Protein AF-A0A2P4XQ52-F1 (afdb_monomer_lite)

Radius of gyration: 16.62 Å; chains: 1; bounding box: 37×46×45 Å

Secondary structure (DSSP, 8-state):
---GGGGS-GGGS----TT-SS--SS-EEEEE--TTS-HHHHHHHHHHHTTTS-SEEEEEESS--HHHHHHHHHSTTEEEE-TT----GGGS-SSS-EEEEEES-TTS-HHHHHHHHHIIIIIHHHTEEEEEEE-HHHHHHHHHHHS-SSS-HHHHHHHHHHHTSSTT--EEEE----

pLDDT: mean 78.92, std 13.0, range [43.53, 95.44]

Organism: NCBI:txid4796

Sequence (178 aa):
MLNFYEGIKKNKLKSFPKKNPYFKLPLRCVVASPSGSGKSNTMLYMISLLNMCFTKIIICTKENESLYDQLKETIDGVEIFENANILSIKDYDNETSKLIIFDDLVLESRNVQARIGDFYIRGRKAGFSMCYRSQVYYDLNMIVREYEGDIDKDELIRIYKRATSEPLNTLMIDMVVW

Foldseek 3Di:
DDDPVVPDDVVPDQDQPPPQPPDDPLFEKEKEDAPQQCLVVVVVVVVVSCPPRFPAEEEFEQDDDVSLVVVCVVDPRYHYHHNLDDDALVVDAQRTAYEYEYEACLPPDPVSVVRLVCCNVPVRNSRYRYYYYHYPPRCLVVLVVLVPPPADSVRVVVVQCVQRVDRNGIDMDTSDDD

Structure (mmCIF, N/CA/C/O backbone):
data_AF-A0A2P4XQ52-F1
#
_entry.id   AF-A0A2P4XQ52-F1
#
loop_
_atom_site.group_PDB
_atom_site.id
_atom_site.type_symbol
_atom_site.label_atom_id
_atom_site.label_alt_id
_atom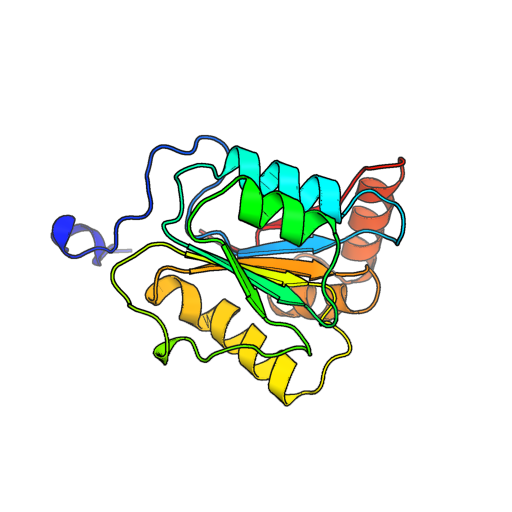_site.label_comp_id
_atom_site.label_asym_id
_atom_site.label_entity_id
_atom_site.label_seq_id
_atom_site.pdbx_PDB_ins_code
_atom_site.Cartn_x
_atom_site.Cartn_y
_atom_site.Cartn_z
_atom_site.occupancy
_atom_site.B_iso_or_equiv
_atom_site.auth_seq_id
_atom_site.auth_comp_id
_atom_site.auth_asym_id
_atom_site.auth_atom_id
_atom_site.pdbx_PDB_model_num
ATOM 1 N N . MET A 1 1 ? -11.972 -28.217 14.403 1.00 47.66 1 MET A N 1
ATOM 2 C CA . MET A 1 1 ? -11.033 -27.282 15.059 1.00 47.66 1 MET A CA 1
ATOM 3 C C . MET A 1 1 ? -11.870 -26.245 15.799 1.00 47.66 1 MET A C 1
ATOM 5 O O . MET A 1 1 ? -12.799 -25.730 15.193 1.00 47.66 1 MET A O 1
ATOM 9 N N . LEU A 1 2 ? -11.640 -26.014 17.095 1.00 43.53 2 LEU A N 1
ATOM 10 C CA . LEU A 1 2 ? -12.407 -25.037 17.886 1.00 43.53 2 LEU A CA 1
ATOM 11 C C . LEU A 1 2 ? -11.848 -23.626 17.654 1.00 43.53 2 LEU A C 1
ATOM 13 O O . LEU A 1 2 ? -10.661 -23.393 17.874 1.00 43.53 2 LEU A O 1
ATOM 17 N N . ASN A 1 3 ? -12.693 -22.691 17.214 1.00 52.19 3 ASN A N 1
ATOM 18 C CA . ASN A 1 3 ? -12.301 -21.305 16.983 1.00 52.19 3 ASN A CA 1
ATOM 19 C C . ASN A 1 3 ? -12.465 -20.474 18.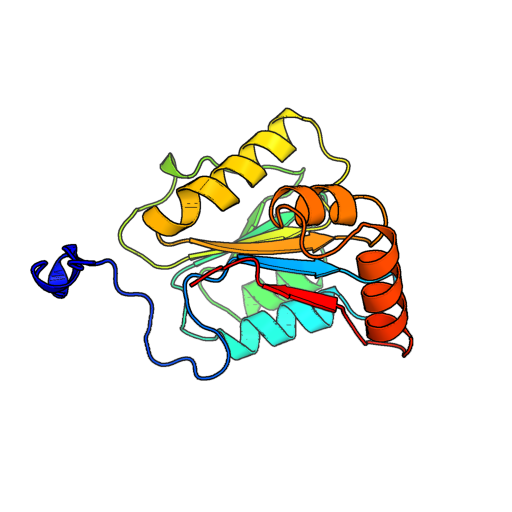266 1.00 52.19 3 ASN A C 1
ATOM 21 O O . ASN A 1 3 ? -13.532 -19.934 18.553 1.00 52.19 3 ASN A O 1
ATOM 25 N N . PHE A 1 4 ? -11.386 -20.333 19.037 1.00 53.00 4 PHE A N 1
ATOM 26 C CA . PHE A 1 4 ? -11.397 -19.587 20.301 1.00 53.00 4 PHE A CA 1
ATOM 27 C C . PHE A 1 4 ? -11.717 -18.086 20.151 1.00 53.00 4 PHE A C 1
ATOM 29 O O . PHE A 1 4 ? -12.029 -17.430 21.146 1.00 53.00 4 PHE A O 1
ATOM 36 N N . TYR A 1 5 ? -11.694 -17.532 18.931 1.00 48.69 5 TYR A N 1
ATOM 37 C CA . TYR A 1 5 ? -12.095 -16.143 18.685 1.00 48.69 5 TYR A CA 1
ATOM 38 C C . TYR A 1 5 ? -13.609 -15.923 18.792 1.00 48.69 5 TYR A C 1
ATOM 40 O O . TYR A 1 5 ? -14.029 -14.796 19.053 1.00 48.69 5 TYR A O 1
ATOM 48 N N . GLU A 1 6 ? -14.430 -16.968 18.653 1.00 55.38 6 GLU A N 1
ATOM 49 C CA . GLU A 1 6 ? -15.894 -16.864 18.765 1.00 55.38 6 GLU A CA 1
ATOM 50 C C . GLU A 1 6 ? -16.351 -16.503 20.186 1.00 55.38 6 GLU A C 1
ATOM 52 O O . GLU A 1 6 ? -17.374 -15.841 20.360 1.00 55.38 6 GLU A O 1
ATOM 57 N N . GLY A 1 7 ? -15.561 -16.867 21.203 1.00 55.31 7 GLY A N 1
ATOM 58 C CA . GLY A 1 7 ? -15.825 -16.534 22.607 1.00 55.31 7 GLY A CA 1
ATOM 59 C C . GLY A 1 7 ? -15.392 -15.122 23.023 1.00 55.31 7 GLY A C 1
ATOM 60 O O . GLY A 1 7 ? -15.703 -14.678 24.130 1.00 55.31 7 GLY A O 1
ATOM 61 N N . ILE A 1 8 ? -14.670 -14.390 22.168 1.00 57.78 8 ILE A N 1
ATOM 62 C CA . ILE A 1 8 ? -14.180 -13.045 22.488 1.00 57.78 8 ILE A CA 1
ATOM 63 C C . ILE A 1 8 ? -15.281 -12.020 22.191 1.00 57.78 8 ILE A C 1
ATOM 65 O O . ILE A 1 8 ? -15.802 -11.936 21.079 1.00 57.78 8 ILE A O 1
ATOM 69 N N . LYS A 1 9 ? -15.622 -11.179 23.181 1.00 55.69 9 LYS A N 1
ATOM 70 C CA . LYS A 1 9 ? -16.587 -10.082 22.992 1.00 55.69 9 LYS A CA 1
ATOM 71 C C . LYS A 1 9 ? -16.132 -9.182 21.833 1.00 55.69 9 LYS A C 1
ATOM 73 O O . LYS A 1 9 ? -15.022 -8.657 21.862 1.00 55.69 9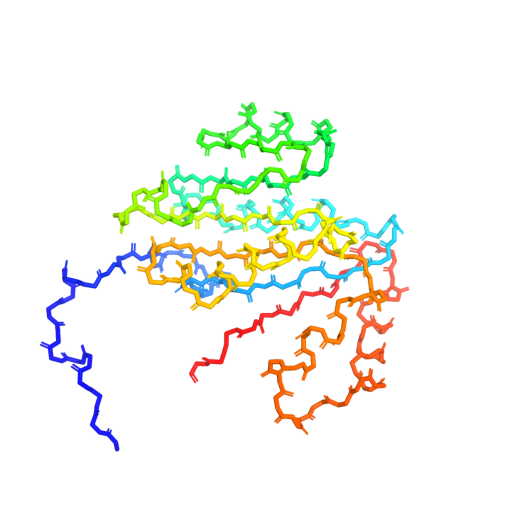 LYS A O 1
ATOM 78 N N . LYS A 1 10 ? -16.997 -8.973 20.830 1.00 54.94 10 LYS A N 1
ATOM 79 C CA . LYS A 1 10 ? -16.669 -8.257 19.575 1.00 54.94 10 LYS A CA 1
ATOM 80 C C . LYS A 1 10 ? -16.107 -6.846 19.778 1.00 54.94 10 LYS A C 1
ATOM 82 O O . LYS A 1 10 ? -15.321 -6.398 18.959 1.00 54.94 10 LYS A O 1
ATOM 87 N N . ASN A 1 11 ? -16.471 -6.170 20.865 1.00 54.56 11 ASN A N 1
ATOM 88 C CA . ASN A 1 11 ? -15.950 -4.848 21.228 1.00 54.56 11 ASN A CA 1
ATOM 89 C C . ASN A 1 11 ? -14.479 -4.855 21.688 1.00 54.56 11 ASN A C 1
ATOM 91 O O . ASN A 1 11 ? -13.873 -3.795 21.776 1.00 54.56 11 ASN A O 1
ATOM 95 N N . LYS A 1 12 ? -13.906 -6.027 21.990 1.00 51.28 12 LYS A N 1
ATOM 96 C CA . LYS A 1 12 ? -12.474 -6.205 22.276 1.00 51.28 12 LYS A CA 1
ATOM 97 C C . LYS A 1 12 ? -11.648 -6.511 21.023 1.00 51.28 12 LYS A C 1
ATOM 99 O O . LYS A 1 12 ? -10.423 -6.549 21.100 1.00 51.28 12 LYS A O 1
ATOM 104 N N . LEU A 1 13 ? -12.296 -6.769 19.887 1.00 52.59 13 LEU A N 1
ATOM 105 C CA . LEU A 1 13 ? -11.627 -6.969 18.604 1.00 52.59 13 LEU A CA 1
ATOM 106 C C . LEU A 1 13 ? -11.493 -5.607 17.914 1.00 52.59 13 LEU A C 1
ATOM 108 O O . LEU A 1 13 ? -12.474 -4.871 17.822 1.00 52.59 13 LEU A O 1
ATOM 112 N N . LYS A 1 14 ? -10.295 -5.270 17.419 1.00 57.41 14 LYS A N 1
ATOM 113 C CA . LYS A 1 14 ? -10.081 -4.042 16.637 1.00 57.41 14 LYS A CA 1
ATOM 114 C C . LYS A 1 14 ? -11.020 -4.044 15.430 1.00 57.41 14 LYS A C 1
ATOM 116 O O . LYS A 1 14 ? -11.013 -4.996 14.647 1.00 57.41 14 LYS A O 1
ATOM 121 N N . SER A 1 15 ? -11.850 -3.014 15.297 1.00 55.03 15 SER A N 1
ATOM 122 C CA . SER A 1 15 ? -12.824 -2.935 14.212 1.00 55.03 15 SER A CA 1
ATOM 123 C C . SER A 1 15 ? -12.223 -2.204 13.019 1.00 55.03 15 SER A C 1
ATOM 125 O O . SER A 1 15 ? -12.115 -0.980 13.028 1.00 55.03 15 SER A O 1
ATOM 127 N N . PHE A 1 16 ? -11.886 -2.954 11.974 1.00 60.84 16 PHE A N 1
ATOM 128 C CA . PHE A 1 16 ? -11.775 -2.376 10.640 1.00 60.84 16 PHE A CA 1
ATOM 129 C C . PHE A 1 16 ? -13.184 -2.047 10.127 1.00 60.84 16 PHE A C 1
ATOM 131 O O . PHE A 1 16 ? -14.137 -2.774 10.448 1.00 60.84 16 PHE A O 1
ATOM 138 N N . PRO A 1 17 ? -13.357 -0.966 9.355 1.00 61.78 17 PRO A N 1
ATOM 139 C CA . PRO A 1 17 ? -14.655 -0.629 8.798 1.00 61.78 17 PRO A CA 1
ATOM 140 C C . PRO A 1 17 ? -15.162 -1.772 7.916 1.00 61.78 17 PRO A C 1
ATOM 142 O O . PRO A 1 17 ? -14.545 -2.162 6.932 1.00 61.78 17 PRO A O 1
ATOM 145 N N . LYS A 1 18 ? -16.325 -2.318 8.286 1.00 58.84 18 LYS A N 1
ATOM 146 C CA . LYS A 1 18 ? -16.955 -3.469 7.616 1.00 58.84 18 LYS A CA 1
ATOM 147 C C . LYS A 1 18 ? -17.640 -3.123 6.289 1.00 58.84 18 LYS A C 1
ATOM 149 O O . LYS A 1 18 ? -18.255 -3.995 5.690 1.00 58.84 18 LYS A O 1
ATOM 154 N N . LYS A 1 19 ? -17.624 -1.849 5.885 1.00 57.25 19 LYS A N 1
ATOM 155 C CA . LYS A 1 19 ? -18.467 -1.309 4.807 1.00 57.25 19 LYS A CA 1
ATOM 156 C C . LYS A 1 19 ? -17.807 -1.288 3.422 1.00 57.25 19 LYS A C 1
ATOM 158 O O . LYS A 1 19 ? -18.456 -0.829 2.492 1.00 57.25 19 LYS A O 1
ATOM 163 N N . ASN A 1 20 ? -16.575 -1.777 3.259 1.00 69.38 20 ASN A N 1
ATOM 164 C CA . ASN A 1 20 ? -15.943 -1.825 1.940 1.00 69.38 20 ASN A CA 1
ATOM 165 C C . ASN A 1 20 ? -16.300 -3.129 1.186 1.00 69.38 20 ASN A C 1
ATOM 167 O O . ASN A 1 20 ? -15.925 -4.199 1.668 1.00 69.38 20 ASN A O 1
ATOM 171 N N . PRO A 1 21 ? -16.986 -3.073 0.024 1.00 77.88 21 PRO A N 1
ATOM 172 C CA . PRO A 1 21 ? -17.279 -4.257 -0.787 1.00 77.88 21 PRO A CA 1
ATOM 173 C C . PRO A 1 21 ? -16.092 -4.736 -1.644 1.00 77.88 21 PRO A C 1
ATOM 175 O O . PRO A 1 21 ? -16.143 -5.846 -2.165 1.00 77.88 21 PRO A O 1
ATOM 178 N N . TYR A 1 22 ? -15.045 -3.922 -1.808 1.00 82.00 22 TYR A N 1
ATOM 179 C CA . TYR A 1 22 ? -13.940 -4.174 -2.739 1.00 82.00 22 TYR A CA 1
ATOM 180 C C . TYR A 1 22 ? -12.795 -4.977 -2.114 1.00 82.00 22 TYR A C 1
ATOM 182 O O . TYR A 1 22 ? -12.222 -5.842 -2.771 1.00 82.00 22 TYR A O 1
ATOM 190 N N . PHE A 1 23 ? -12.469 -4.718 -0.843 1.00 80.94 23 PHE A N 1
ATOM 191 C CA . PHE A 1 23 ? -11.328 -5.334 -0.162 1.00 80.94 23 PHE A CA 1
ATOM 192 C C . PHE A 1 23 ? -11.701 -5.843 1.226 1.00 80.94 23 PHE A C 1
ATOM 194 O O . PHE A 1 23 ? -12.345 -5.145 2.013 1.00 80.94 23 PHE A O 1
ATOM 201 N N . LYS A 1 24 ? -11.218 -7.042 1.569 1.00 81.31 24 LYS A N 1
ATOM 202 C CA . LYS A 1 24 ? -11.230 -7.510 2.956 1.00 81.31 24 LYS A CA 1
ATOM 203 C C . LYS A 1 24 ? -10.102 -6.828 3.728 1.00 81.31 24 LYS A C 1
ATOM 205 O O . LYS A 1 24 ? -8.962 -6.806 3.279 1.00 81.31 24 LYS A O 1
ATOM 210 N N . LEU A 1 25 ? -10.423 -6.299 4.906 1.00 83.69 25 LEU A N 1
ATOM 211 C CA . LEU A 1 25 ? -9.462 -5.617 5.773 1.00 83.69 25 LEU A CA 1
ATOM 212 C C . LEU A 1 25 ? -9.114 -6.460 7.012 1.00 83.69 25 LEU A C 1
ATOM 214 O O . LEU A 1 25 ? -9.991 -7.148 7.547 1.00 83.69 25 LEU A O 1
ATOM 218 N N . PRO A 1 26 ? -7.867 -6.385 7.514 1.00 85.38 26 PRO A N 1
ATOM 219 C CA . PRO A 1 26 ? -6.752 -5.596 6.980 1.00 85.38 26 PRO A CA 1
ATOM 220 C C . PRO A 1 26 ? -6.125 -6.222 5.731 1.00 85.38 26 PRO A C 1
ATOM 222 O O . PRO A 1 26 ? -5.861 -7.424 5.711 1.00 85.38 26 PRO A O 1
ATOM 225 N N . LEU A 1 27 ? -5.862 -5.380 4.732 1.00 86.50 27 LEU A N 1
ATOM 226 C CA . LEU A 1 27 ? -5.270 -5.760 3.449 1.00 86.50 27 LEU A CA 1
ATOM 227 C C . LEU A 1 27 ? -3.744 -5.877 3.572 1.00 86.50 27 LEU A C 1
ATOM 229 O O . LEU A 1 27 ? -3.116 -5.069 4.258 1.00 86.50 27 LEU A O 1
ATOM 233 N N . ARG A 1 28 ? -3.148 -6.863 2.896 1.00 86.69 28 ARG A N 1
ATOM 234 C CA . ARG A 1 28 ? -1.698 -6.975 2.685 1.00 86.69 28 ARG A CA 1
ATOM 235 C C . ARG A 1 28 ? -1.457 -7.218 1.211 1.00 86.69 28 ARG A C 1
ATOM 237 O O . ARG A 1 28 ? -1.555 -8.358 0.785 1.00 86.69 28 ARG A O 1
ATOM 244 N N . CYS A 1 29 ? -1.173 -6.179 0.439 1.00 85.88 29 CYS A N 1
ATOM 245 C CA . CYS A 1 29 ? -1.043 -6.327 -1.005 1.00 85.88 29 CYS A CA 1
ATOM 246 C C . CYS A 1 29 ? 0.281 -5.813 -1.563 1.00 85.88 29 CYS A C 1
ATOM 248 O O . CYS A 1 29 ? 0.913 -4.911 -1.019 1.00 85.88 29 CYS A O 1
ATOM 250 N N . VAL A 1 30 ? 0.673 -6.380 -2.698 1.00 85.50 30 VAL A N 1
ATOM 251 C CA . VAL A 1 30 ? 1.738 -5.852 -3.551 1.00 85.50 30 VAL A CA 1
ATOM 252 C C . VAL A 1 30 ? 1.125 -5.445 -4.883 1.00 85.50 30 VAL A C 1
ATOM 254 O O . VAL A 1 30 ? 0.374 -6.217 -5.478 1.00 85.50 30 VAL A O 1
ATOM 257 N N . VAL A 1 31 ? 1.449 -4.243 -5.355 1.00 84.56 31 VAL A N 1
ATOM 258 C CA . VAL A 1 31 ? 1.099 -3.743 -6.688 1.00 84.56 31 VAL A CA 1
ATOM 259 C C . VAL A 1 31 ? 2.372 -3.705 -7.525 1.00 84.56 31 VAL A C 1
ATOM 261 O O . VAL A 1 31 ? 3.247 -2.862 -7.317 1.00 84.56 31 VAL A O 1
ATOM 264 N N . ALA A 1 32 ? 2.465 -4.622 -8.487 1.00 82.69 32 ALA A N 1
ATOM 265 C CA . ALA A 1 32 ? 3.628 -4.819 -9.339 1.00 82.69 32 ALA A CA 1
ATOM 266 C C . ALA A 1 32 ? 3.296 -4.536 -10.808 1.00 82.69 32 ALA A C 1
ATOM 268 O O . ALA A 1 32 ? 2.370 -5.111 -11.382 1.00 82.69 32 ALA A O 1
ATOM 269 N N . SER A 1 33 ? 4.073 -3.662 -11.452 1.00 76.69 33 SER A N 1
ATOM 270 C CA . SER A 1 33 ? 4.039 -3.463 -12.914 1.00 76.69 33 SER A CA 1
ATOM 271 C C . SER A 1 33 ? 5.275 -2.698 -13.429 1.00 76.69 33 SER A C 1
ATOM 273 O O . SER A 1 33 ? 6.068 -2.218 -12.607 1.00 76.69 33 SER A O 1
ATOM 275 N N . PRO A 1 34 ? 5.536 -2.630 -14.755 1.00 76.38 34 PRO A N 1
ATOM 276 C CA . PRO A 1 34 ? 6.713 -1.951 -15.305 1.00 76.38 34 PRO A CA 1
ATOM 277 C C . PRO A 1 34 ? 6.629 -0.435 -15.104 1.00 76.38 34 PRO A C 1
ATOM 279 O O . PRO A 1 34 ? 5.628 0.092 -14.624 1.00 76.38 34 PRO A O 1
ATOM 282 N N . SER A 1 35 ? 7.683 0.314 -15.419 1.00 76.50 35 SER A N 1
ATOM 283 C CA . SER A 1 35 ? 7.551 1.778 -15.471 1.00 76.50 35 SER A CA 1
ATOM 284 C C . SER A 1 35 ? 6.565 2.196 -16.577 1.00 76.50 35 SER A C 1
ATOM 286 O O . SER A 1 35 ? 6.459 1.518 -17.596 1.00 76.50 35 SER A O 1
ATOM 288 N N . GLY A 1 36 ? 5.814 3.280 -16.363 1.00 71.75 36 GLY A N 1
ATOM 289 C CA . GLY A 1 36 ? 4.840 3.806 -17.334 1.00 71.75 36 GLY A CA 1
ATOM 290 C C . GLY A 1 36 ? 3.494 3.068 -17.423 1.00 71.75 36 GLY A C 1
ATOM 291 O O . GLY A 1 36 ? 2.608 3.513 -18.143 1.00 71.75 36 GLY A O 1
ATOM 292 N N . SER A 1 37 ? 3.279 1.989 -16.664 1.00 69.25 37 SER A N 1
ATOM 293 C CA . SER A 1 37 ? 2.041 1.186 -16.694 1.00 69.25 37 SER A CA 1
ATOM 294 C C . SER A 1 37 ? 0.951 1.656 -15.721 1.00 69.25 37 SER A C 1
ATOM 296 O O . SER A 1 37 ? 0.099 0.868 -15.328 1.00 69.25 37 SER A O 1
ATOM 298 N N . GLY A 1 38 ? 0.982 2.915 -15.277 1.00 73.06 38 GLY A N 1
ATOM 299 C CA . GLY A 1 38 ? -0.085 3.476 -14.439 1.00 73.06 38 GLY A CA 1
ATOM 300 C C . GLY A 1 38 ? -0.087 3.046 -12.965 1.00 73.06 38 GLY A C 1
ATOM 301 O O . GLY A 1 38 ? -1.116 3.187 -12.315 1.00 73.06 38 GLY A O 1
ATOM 302 N N . LYS A 1 39 ? 1.037 2.574 -12.400 1.00 77.94 39 LYS A N 1
ATOM 303 C CA . LYS A 1 39 ? 1.137 2.160 -10.979 1.00 77.94 39 LYS A CA 1
ATOM 304 C C . LYS A 1 39 ? 0.565 3.170 -9.994 1.00 77.94 39 LYS A C 1
ATOM 306 O O . LYS A 1 39 ? -0.243 2.800 -9.146 1.00 77.94 39 LYS A O 1
ATOM 311 N N . SER A 1 40 ? 0.980 4.431 -10.105 1.00 75.56 40 SER A N 1
ATOM 312 C CA . SER A 1 40 ? 0.510 5.483 -9.204 1.00 75.56 40 SER A CA 1
ATOM 313 C C . SER A 1 40 ? -0.997 5.708 -9.363 1.00 75.56 40 SER A C 1
ATOM 315 O O . SER A 1 40 ? -1.697 5.866 -8.370 1.00 75.56 40 SER A O 1
ATOM 317 N N . ASN A 1 41 ? -1.529 5.593 -10.587 1.00 80.88 41 ASN A N 1
ATOM 318 C CA . ASN A 1 41 ? -2.970 5.651 -10.841 1.00 80.88 41 ASN A CA 1
ATOM 319 C C . ASN A 1 41 ? -3.721 4.458 -10.224 1.00 80.88 41 ASN A C 1
ATOM 321 O O . ASN A 1 41 ? -4.748 4.660 -9.586 1.00 80.88 41 ASN A O 1
ATOM 325 N N . THR A 1 42 ? -3.210 3.226 -10.348 1.00 81.06 42 THR A N 1
ATOM 326 C CA . THR A 1 42 ? -3.797 2.058 -9.663 1.00 81.06 42 THR A CA 1
ATOM 327 C C . THR A 1 42 ? -3.796 2.251 -8.150 1.00 81.06 42 THR A C 1
ATOM 329 O O . THR A 1 42 ? -4.797 1.962 -7.503 1.00 81.06 42 THR A O 1
ATOM 332 N N . MET A 1 43 ? -2.699 2.755 -7.581 1.00 82.56 43 MET A N 1
ATOM 333 C CA . MET A 1 43 ? -2.595 3.003 -6.145 1.00 82.56 43 MET A CA 1
ATOM 334 C C . MET A 1 43 ? -3.614 4.053 -5.681 1.00 82.56 43 MET A C 1
ATOM 336 O O . MET A 1 43 ? -4.342 3.807 -4.721 1.00 82.56 43 MET A O 1
ATOM 340 N N . LEU A 1 44 ? -3.750 5.170 -6.399 1.00 81.88 44 LEU A N 1
ATOM 341 C CA . LEU A 1 44 ? -4.778 6.170 -6.107 1.00 81.88 44 LEU A CA 1
ATOM 342 C C . LEU A 1 44 ? -6.199 5.639 -6.263 1.00 81.88 44 LEU A C 1
ATOM 344 O O . LEU A 1 44 ? -7.061 5.919 -5.434 1.00 81.88 44 LEU A O 1
ATOM 348 N N . TYR A 1 45 ? -6.451 4.863 -7.313 1.00 83.75 45 TYR A N 1
ATOM 349 C CA . TYR A 1 45 ? -7.746 4.232 -7.521 1.00 83.75 45 TYR A CA 1
ATOM 350 C C . TYR A 1 45 ? -8.071 3.251 -6.387 1.00 83.75 45 TYR A C 1
ATOM 352 O O . TYR A 1 45 ? -9.185 3.226 -5.875 1.00 83.75 45 TYR A O 1
ATOM 360 N N . MET A 1 46 ? -7.084 2.494 -5.909 1.00 83.88 46 MET A N 1
ATOM 361 C CA . MET A 1 46 ? -7.244 1.639 -4.736 1.00 83.88 46 MET A CA 1
ATOM 362 C C . MET A 1 46 ? -7.560 2.466 -3.480 1.00 83.88 46 MET A C 1
ATOM 364 O O . MET A 1 46 ? -8.475 2.112 -2.737 1.00 83.88 46 MET A O 1
ATOM 368 N N . ILE A 1 47 ? -6.854 3.580 -3.254 1.00 83.44 47 ILE A N 1
ATOM 369 C CA . ILE A 1 47 ? -7.135 4.502 -2.143 1.00 83.44 47 ILE A CA 1
ATOM 370 C C . ILE A 1 47 ? -8.568 5.047 -2.234 1.00 83.44 47 ILE A C 1
ATOM 372 O O . ILE A 1 47 ? -9.260 5.088 -1.218 1.00 83.44 47 ILE A O 1
ATOM 376 N N . SER A 1 48 ? -9.049 5.403 -3.429 1.00 80.81 48 SER A N 1
ATOM 377 C CA . SER A 1 48 ? -10.410 5.922 -3.610 1.00 80.81 48 SER A CA 1
ATOM 378 C C . SER A 1 48 ? -11.488 4.863 -3.349 1.00 80.81 48 SER A C 1
ATOM 380 O O . SER A 1 48 ? -12.515 5.168 -2.744 1.00 80.81 48 SER A O 1
ATOM 382 N N . LEU A 1 49 ? -11.239 3.595 -3.696 1.00 79.00 49 LEU A N 1
ATOM 383 C CA . LEU A 1 49 ? -12.109 2.468 -3.329 1.00 79.00 49 LEU A CA 1
ATOM 384 C C . LEU A 1 49 ? -12.080 2.163 -1.824 1.00 79.00 49 LEU A C 1
ATOM 386 O O . LEU A 1 49 ? -13.040 1.627 -1.271 1.00 79.00 49 LEU A O 1
ATOM 390 N N . LEU A 1 50 ? -10.976 2.496 -1.157 1.00 76.12 50 LEU A N 1
ATOM 391 C CA . LEU A 1 50 ? -10.788 2.390 0.288 1.00 76.12 50 LEU A CA 1
ATOM 392 C C . LEU A 1 50 ? -11.180 3.676 1.029 1.00 76.12 50 LEU A C 1
ATOM 394 O O . LEU A 1 50 ? -10.877 3.815 2.219 1.00 76.12 50 LEU A O 1
ATOM 398 N N . ASN A 1 51 ? -11.866 4.609 0.363 1.00 69.88 51 ASN A N 1
ATOM 399 C CA . ASN A 1 51 ? -12.270 5.865 0.976 1.00 69.88 51 ASN A CA 1
ATOM 400 C C . ASN A 1 51 ? -13.051 5.620 2.280 1.00 69.88 51 ASN A C 1
ATOM 402 O O . ASN A 1 51 ? -13.846 4.683 2.395 1.00 69.88 51 ASN A O 1
ATOM 406 N N . MET A 1 52 ? -12.787 6.456 3.286 1.00 69.50 52 MET A N 1
ATOM 407 C CA . MET A 1 52 ? -13.343 6.364 4.642 1.00 69.50 52 MET A CA 1
ATOM 408 C C . MET A 1 52 ? -13.039 5.053 5.397 1.00 69.50 52 MET A C 1
ATOM 410 O O . MET A 1 52 ? -13.618 4.810 6.459 1.00 69.50 52 MET A O 1
ATOM 414 N N . CYS A 1 53 ? -12.141 4.196 4.891 1.00 78.38 53 CYS A N 1
ATOM 415 C CA . CYS A 1 53 ? -11.757 2.963 5.583 1.00 78.38 53 CYS A CA 1
ATOM 416 C C . CYS A 1 53 ? -10.626 3.156 6.606 1.00 78.38 53 CYS A C 1
ATOM 418 O O . CYS A 1 53 ? -10.405 2.297 7.463 1.00 78.38 53 CYS A O 1
ATOM 420 N N . PHE A 1 54 ? -9.904 4.269 6.521 1.00 83.19 54 PHE A N 1
ATOM 421 C CA . PHE A 1 54 ? -8.727 4.534 7.336 1.00 83.19 54 PHE A CA 1
ATOM 422 C C . PHE A 1 54 ? -8.804 5.933 7.928 1.00 83.19 54 PHE A C 1
ATOM 424 O O . PHE A 1 54 ? -9.260 6.863 7.272 1.00 83.19 54 PHE A O 1
ATOM 431 N N . THR A 1 55 ? -8.356 6.076 9.173 1.00 84.25 55 THR A N 1
ATOM 432 C CA . THR A 1 55 ? -8.201 7.385 9.824 1.00 84.25 55 THR A CA 1
ATOM 433 C C . THR A 1 55 ? -6.927 8.092 9.379 1.00 84.25 55 THR A C 1
ATOM 435 O O . THR A 1 55 ? -6.796 9.295 9.581 1.00 84.25 55 THR A O 1
ATOM 438 N N . LYS A 1 56 ? -5.971 7.334 8.830 1.00 87.88 56 LYS A N 1
ATOM 439 C CA . LYS A 1 56 ? -4.683 7.837 8.368 1.00 87.88 56 LYS A CA 1
ATOM 440 C C . LYS A 1 56 ? -4.182 7.032 7.173 1.00 87.88 56 LYS A C 1
ATOM 442 O O . LYS A 1 56 ? -4.250 5.797 7.188 1.00 87.88 56 LYS A O 1
ATOM 447 N N . ILE A 1 57 ? -3.650 7.733 6.178 1.00 90.81 57 ILE A N 1
ATOM 448 C CA . ILE A 1 57 ? -2.939 7.156 5.034 1.00 90.81 57 ILE A CA 1
ATOM 449 C C . ILE A 1 57 ? -1.488 7.613 5.127 1.00 90.81 57 ILE A C 1
ATOM 451 O O . ILE A 1 57 ? -1.213 8.804 5.203 1.00 90.81 57 ILE A O 1
ATOM 455 N N . ILE A 1 58 ? -0.562 6.665 5.153 1.00 94.75 58 ILE A N 1
ATOM 456 C CA . ILE A 1 58 ? 0.870 6.907 5.299 1.00 94.75 58 ILE A CA 1
ATOM 457 C C . ILE A 1 58 ? 1.543 6.469 4.007 1.00 94.75 58 ILE A C 1
ATOM 459 O O . ILE A 1 58 ? 1.401 5.315 3.607 1.00 94.75 58 ILE A O 1
ATOM 463 N N . ILE A 1 59 ? 2.281 7.367 3.368 1.00 94.56 59 ILE A N 1
ATOM 464 C CA . ILE A 1 59 ? 3.055 7.080 2.161 1.00 94.56 59 ILE A CA 1
ATOM 465 C C . ILE A 1 59 ? 4.529 7.225 2.511 1.00 94.56 59 ILE A C 1
ATOM 467 O O . ILE A 1 59 ? 4.985 8.306 2.869 1.00 94.56 59 ILE A O 1
ATOM 471 N N . CYS A 1 60 ? 5.273 6.130 2.418 1.00 95.44 60 CYS A N 1
ATOM 472 C CA . CYS A 1 60 ? 6.720 6.113 2.570 1.00 95.44 60 CYS A CA 1
ATOM 473 C C . CYS A 1 60 ? 7.346 6.010 1.182 1.00 95.44 60 CYS A C 1
ATOM 475 O O . CYS A 1 60 ? 7.199 4.982 0.523 1.00 95.44 60 CYS A O 1
ATOM 477 N N . THR A 1 61 ? 8.053 7.054 0.761 1.00 93.44 61 THR A N 1
ATOM 478 C CA . THR A 1 61 ? 8.691 7.159 -0.556 1.00 93.44 61 THR A CA 1
ATOM 479 C C . THR A 1 61 ? 10.148 7.601 -0.412 1.00 93.44 61 THR A C 1
ATOM 481 O O . THR A 1 61 ? 10.581 8.086 0.639 1.00 93.44 61 THR A O 1
ATOM 484 N N . LYS A 1 62 ? 10.937 7.421 -1.469 1.00 91.44 62 LYS A N 1
ATOM 485 C CA . LYS A 1 62 ? 12.281 7.992 -1.549 1.00 91.44 62 LYS A CA 1
ATOM 486 C C . LYS A 1 62 ? 12.225 9.499 -1.791 1.00 91.44 62 LYS A C 1
ATOM 488 O O . LYS A 1 62 ? 12.890 10.248 -1.083 1.00 91.44 62 LYS A O 1
ATOM 493 N N . GLU A 1 63 ? 11.401 9.922 -2.742 1.00 90.25 63 GLU A N 1
ATOM 494 C CA . GLU A 1 63 ? 11.222 11.316 -3.150 1.00 90.25 63 GLU A CA 1
ATOM 495 C C . GLU A 1 63 ? 9.728 11.608 -3.308 1.00 90.25 63 GLU A C 1
ATOM 497 O O . GLU A 1 63 ? 8.950 10.720 -3.673 1.00 90.25 63 GLU A O 1
ATOM 502 N N . ASN A 1 64 ? 9.314 12.836 -2.994 1.00 87.06 64 ASN A N 1
ATOM 503 C CA . ASN A 1 64 ? 7.919 13.235 -3.131 1.00 87.06 64 ASN A CA 1
ATOM 504 C C . ASN A 1 64 ? 7.486 13.292 -4.610 1.00 87.06 64 ASN A C 1
ATOM 506 O O . ASN A 1 64 ? 8.242 13.737 -5.474 1.00 87.06 64 ASN A O 1
ATOM 510 N N . GLU A 1 65 ? 6.247 12.886 -4.891 1.00 84.50 65 GLU A N 1
ATOM 511 C CA . GLU A 1 65 ? 5.615 12.990 -6.211 1.00 84.50 65 GLU A CA 1
ATOM 512 C C . GLU A 1 65 ? 4.467 14.013 -6.123 1.00 84.50 65 GLU A C 1
ATOM 514 O O . GLU A 1 65 ? 3.724 14.026 -5.142 1.00 84.50 65 GLU A O 1
ATOM 519 N N . SER A 1 66 ? 4.239 14.814 -7.173 1.00 86.44 66 SER A N 1
ATOM 520 C CA . SER A 1 66 ? 3.147 15.813 -7.210 1.00 86.44 66 SER A CA 1
ATOM 521 C C . SER A 1 66 ? 1.761 15.213 -6.950 1.00 86.44 66 SER A C 1
ATOM 523 O O . SER A 1 66 ? 0.844 15.876 -6.469 1.00 86.44 66 SER A O 1
ATOM 525 N N . LEU A 1 67 ? 1.611 13.927 -7.252 1.00 84.00 67 LEU A N 1
ATOM 526 C CA . LEU A 1 67 ? 0.402 13.162 -7.017 1.00 84.00 67 LEU A CA 1
ATOM 527 C C . LEU A 1 67 ? 0.089 12.978 -5.523 1.00 84.00 67 LEU A C 1
ATOM 529 O O . LEU A 1 67 ? -1.079 12.920 -5.139 1.00 84.00 67 LEU A O 1
ATOM 533 N N . TYR A 1 68 ? 1.117 12.888 -4.678 1.00 87.12 68 TYR A N 1
ATOM 534 C CA . TYR A 1 68 ? 0.957 12.765 -3.229 1.00 87.12 68 TYR A CA 1
ATOM 535 C C . TYR A 1 68 ? 0.572 14.097 -2.599 1.00 87.12 68 TYR A C 1
ATOM 537 O O . TYR A 1 68 ? -0.264 14.113 -1.695 1.00 87.12 68 TYR A O 1
ATOM 545 N N . ASP A 1 69 ? 1.089 15.204 -3.132 1.00 86.50 69 ASP A N 1
ATOM 546 C CA . ASP A 1 69 ? 0.658 16.544 -2.734 1.00 86.50 69 ASP A CA 1
ATOM 547 C C . ASP A 1 69 ? -0.835 16.736 -3.019 1.00 86.50 69 ASP A C 1
ATOM 549 O O . ASP A 1 69 ? -1.600 17.068 -2.114 1.00 86.50 69 ASP A O 1
ATOM 553 N N . GLN A 1 70 ? -1.283 16.396 -4.232 1.00 84.19 70 GLN A N 1
ATOM 554 C CA . GLN A 1 70 ? -2.707 16.430 -4.585 1.00 84.19 70 GLN A CA 1
ATOM 555 C C . GLN A 1 70 ? -3.556 15.531 -3.680 1.00 84.19 70 GLN A C 1
ATOM 557 O O . GLN A 1 70 ? -4.656 15.909 -3.269 1.00 84.19 70 GLN A O 1
ATOM 562 N N . LEU A 1 71 ? -3.060 14.336 -3.348 1.00 84.00 71 LEU A N 1
ATOM 563 C CA . LEU A 1 71 ? -3.757 13.426 -2.445 1.00 84.00 71 LEU A CA 1
ATOM 564 C C . LEU A 1 71 ? -3.917 14.037 -1.049 1.00 84.00 71 LEU A C 1
ATOM 566 O O . LEU A 1 71 ? -4.991 13.935 -0.460 1.00 84.00 71 LEU A O 1
ATOM 570 N N . LYS A 1 72 ? -2.869 14.688 -0.541 1.00 85.50 72 LYS A N 1
ATOM 571 C CA . LYS A 1 72 ? -2.854 15.352 0.764 1.00 85.50 72 LYS A CA 1
ATOM 572 C C . LYS A 1 72 ? -3.767 16.575 0.816 1.00 85.50 72 LYS A C 1
ATOM 574 O O . LYS A 1 72 ? -4.348 16.848 1.858 1.00 85.50 72 LYS A O 1
ATOM 579 N N . GLU A 1 73 ? -3.916 17.287 -0.297 1.00 86.06 73 GLU A N 1
ATOM 580 C CA . GLU A 1 73 ? -4.886 18.380 -0.434 1.00 86.06 73 GLU A CA 1
ATOM 581 C C . GLU A 1 73 ? -6.335 17.875 -0.511 1.00 86.06 73 GLU A C 1
ATOM 583 O O . GLU A 1 73 ? -7.262 18.587 -0.129 1.00 86.06 73 GLU A O 1
ATOM 588 N N . THR A 1 74 ? -6.539 16.648 -1.000 1.00 81.25 74 THR A N 1
ATOM 589 C CA . THR A 1 74 ? -7.873 16.073 -1.239 1.00 81.25 74 THR A CA 1
ATOM 590 C C . THR A 1 74 ? -8.401 15.261 -0.053 1.00 81.25 74 THR A C 1
ATOM 592 O O . THR A 1 74 ? -9.613 15.196 0.156 1.00 81.25 74 THR A O 1
ATOM 595 N N . ILE A 1 75 ? -7.519 14.598 0.701 1.00 79.81 75 ILE A N 1
ATOM 596 C CA . ILE A 1 75 ? -7.882 13.664 1.772 1.00 79.81 75 ILE A CA 1
ATOM 597 C C . ILE A 1 75 ? -7.213 14.082 3.083 1.00 79.81 75 ILE A C 1
ATOM 599 O O . ILE A 1 75 ? -5.988 14.147 3.186 1.00 79.81 75 ILE A O 1
ATOM 603 N N . ASP A 1 76 ? -8.027 14.268 4.121 1.00 80.19 76 ASP A N 1
ATOM 604 C CA . ASP A 1 76 ? -7.539 14.519 5.475 1.00 80.19 76 ASP A CA 1
ATOM 605 C C . ASP A 1 76 ? -6.785 13.304 6.041 1.00 80.19 76 ASP A C 1
ATOM 607 O O . ASP A 1 76 ? -7.171 12.148 5.854 1.00 80.19 76 ASP A O 1
ATOM 611 N N . GLY A 1 77 ? -5.720 13.561 6.803 1.00 83.56 77 GLY A N 1
ATOM 612 C CA . GLY A 1 77 ? -4.960 12.501 7.474 1.00 83.56 77 GLY A CA 1
ATOM 613 C C . GLY A 1 77 ? -3.982 11.746 6.567 1.00 83.56 77 GLY A C 1
ATOM 614 O O . GLY A 1 77 ? -3.608 10.617 6.887 1.00 83.56 77 GLY A O 1
ATOM 615 N N . VAL A 1 78 ? -3.557 12.348 5.454 1.00 89.69 78 VAL A N 1
ATOM 616 C CA . VAL A 1 78 ? -2.446 11.845 4.632 1.00 89.69 78 VAL A CA 1
ATOM 617 C C . VAL A 1 78 ? -1.108 12.354 5.182 1.00 89.69 78 VAL A C 1
ATOM 619 O O . VAL A 1 78 ? -0.887 13.558 5.322 1.00 89.69 78 VAL A O 1
ATOM 622 N N . GLU A 1 79 ? -0.192 11.431 5.467 1.00 93.00 79 GLU A N 1
ATOM 623 C CA . GLU A 1 79 ? 1.185 11.704 5.888 1.00 93.00 79 GLU A CA 1
ATOM 624 C C . GLU A 1 79 ? 2.169 11.122 4.872 1.00 93.00 79 GLU A C 1
ATOM 626 O O . GLU A 1 79 ? 2.065 9.955 4.497 1.00 93.00 79 GLU A O 1
ATOM 631 N N . ILE A 1 80 ? 3.139 11.931 4.448 1.00 93.69 80 ILE A N 1
ATOM 632 C CA . ILE A 1 80 ? 4.173 11.535 3.488 1.00 93.69 80 ILE A CA 1
ATOM 633 C C . ILE A 1 80 ? 5.515 11.562 4.215 1.00 93.69 80 ILE A C 1
ATOM 635 O O . ILE A 1 80 ? 5.869 12.564 4.838 1.00 93.69 80 ILE A O 1
ATOM 639 N N . PHE A 1 81 ? 6.246 10.455 4.142 1.00 95.00 81 PHE A N 1
ATOM 640 C CA . PHE A 1 81 ? 7.596 10.319 4.665 1.00 95.00 81 PHE A CA 1
ATOM 641 C C . PHE A 1 81 ? 8.561 10.068 3.507 1.00 95.00 81 PHE A C 1
ATOM 643 O O . PHE A 1 81 ? 8.493 9.040 2.835 1.00 95.00 81 PHE A O 1
ATOM 650 N N . GLU A 1 82 ? 9.461 11.022 3.291 1.00 93.81 82 GLU A N 1
ATOM 651 C CA . GLU A 1 82 ? 10.474 10.989 2.233 1.00 93.81 82 GLU A CA 1
ATOM 652 C C . GLU A 1 82 ? 11.790 10.360 2.717 1.00 93.81 82 GLU A C 1
ATOM 654 O O . GLU A 1 82 ? 11.961 10.059 3.903 1.00 93.81 82 GLU A O 1
ATOM 659 N N . ASN A 1 83 ? 12.755 10.200 1.805 1.00 93.44 83 ASN A N 1
ATOM 660 C CA . ASN A 1 83 ? 14.084 9.643 2.070 1.00 93.44 83 ASN A CA 1
ATOM 661 C C . ASN A 1 83 ? 14.044 8.224 2.655 1.00 93.44 83 ASN A C 1
ATOM 663 O O . ASN A 1 83 ? 14.872 7.870 3.498 1.00 93.44 83 ASN A O 1
ATOM 667 N N . ALA A 1 84 ? 13.048 7.428 2.248 1.00 91.50 84 ALA A N 1
ATOM 668 C CA . ALA A 1 84 ? 12.802 6.088 2.778 1.00 91.50 84 ALA A CA 1
ATOM 669 C C . ALA A 1 84 ? 12.659 6.059 4.314 1.00 91.50 84 ALA A C 1
ATOM 671 O O . ALA A 1 84 ? 12.961 5.056 4.972 1.00 91.50 84 ALA A O 1
ATOM 672 N N . ASN A 1 85 ? 12.198 7.165 4.908 1.00 94.00 85 ASN A N 1
ATOM 673 C CA . ASN A 1 85 ? 11.945 7.230 6.335 1.00 94.00 85 ASN A CA 1
ATOM 674 C C . ASN A 1 85 ? 10.662 6.457 6.670 1.00 94.00 85 ASN A C 1
ATOM 676 O O . ASN A 1 85 ? 9.566 6.811 6.249 1.00 94.00 85 ASN A O 1
ATOM 680 N N . ILE A 1 86 ? 10.801 5.387 7.446 1.00 95.06 86 ILE A N 1
ATOM 681 C CA . ILE A 1 86 ? 9.682 4.547 7.878 1.00 95.06 86 ILE A CA 1
ATOM 682 C C . ILE A 1 86 ? 9.670 4.542 9.399 1.00 95.06 86 ILE A C 1
ATOM 684 O O . ILE A 1 86 ? 10.601 4.014 10.006 1.00 95.06 86 ILE A O 1
ATOM 688 N N . LEU A 1 87 ? 8.636 5.100 10.026 1.00 94.75 87 LEU A N 1
ATOM 689 C CA . LEU A 1 87 ? 8.487 5.042 11.482 1.00 94.75 87 LEU A CA 1
ATOM 690 C C . LEU A 1 87 ? 8.232 3.607 11.964 1.00 94.75 87 LEU A C 1
ATOM 692 O O . LEU A 1 87 ? 7.802 2.734 11.210 1.00 94.75 87 LEU A O 1
ATOM 696 N N . SER A 1 88 ? 8.504 3.344 13.237 1.00 93.38 88 SER A N 1
ATOM 697 C CA . SER A 1 88 ? 8.188 2.057 13.848 1.00 93.38 88 SER A CA 1
ATOM 698 C C . SER A 1 88 ? 6.681 1.913 14.031 1.00 93.38 88 SER A C 1
ATOM 700 O O . SER A 1 88 ? 5.982 2.875 14.330 1.00 93.38 88 SER A O 1
ATOM 702 N N . ILE A 1 89 ? 6.171 0.679 13.983 1.00 92.25 89 ILE A N 1
ATOM 703 C CA . ILE A 1 89 ? 4.769 0.370 14.323 1.00 92.25 89 ILE A CA 1
ATOM 704 C C . ILE A 1 89 ? 4.391 0.937 15.704 1.00 92.25 89 ILE A C 1
ATOM 706 O O . ILE A 1 89 ? 3.247 1.325 15.920 1.00 92.25 89 ILE A O 1
ATOM 710 N N . LYS A 1 90 ? 5.351 0.986 16.639 1.00 91.50 90 LYS A N 1
ATOM 711 C CA . LYS A 1 90 ? 5.150 1.490 18.008 1.00 91.50 90 LYS A CA 1
ATOM 712 C C . LYS A 1 90 ? 4.933 3.001 18.086 1.00 91.50 90 LYS A C 1
ATOM 714 O O . LYS A 1 90 ? 4.411 3.461 19.095 1.00 91.50 90 LYS A O 1
ATOM 719 N N . ASP A 1 91 ? 5.331 3.737 17.054 1.00 93.19 91 ASP A N 1
ATOM 720 C CA . ASP A 1 91 ? 5.199 5.195 17.005 1.00 93.19 91 ASP A CA 1
ATOM 721 C C . ASP A 1 91 ? 3.760 5.618 16.655 1.00 93.19 91 ASP A C 1
ATOM 723 O O . ASP A 1 91 ? 3.419 6.798 16.698 1.00 93.19 91 ASP A O 1
ATOM 727 N N . TYR A 1 92 ? 2.896 4.649 16.337 1.00 90.94 92 TYR A N 1
ATOM 728 C CA . TYR A 1 92 ? 1.495 4.856 16.006 1.00 90.94 92 TYR A CA 1
ATOM 729 C C . TYR A 1 92 ? 0.569 4.294 17.086 1.00 90.94 92 TYR A C 1
ATOM 731 O O . TYR A 1 92 ? 0.875 3.308 17.763 1.00 90.94 92 TYR A O 1
ATOM 739 N N . ASP A 1 93 ? -0.618 4.891 17.206 1.00 86.94 93 ASP A N 1
ATOM 740 C CA . ASP A 1 93 ? -1.665 4.351 18.064 1.00 86.94 93 ASP A CA 1
ATOM 741 C C . ASP A 1 93 ? -2.125 2.971 17.570 1.00 86.94 93 ASP A C 1
ATOM 743 O O . ASP A 1 93 ? -2.048 2.624 16.388 1.00 86.94 93 ASP A O 1
ATOM 747 N N . ASN A 1 94 ? -2.664 2.192 18.497 1.00 83.31 94 ASN A N 1
ATOM 748 C CA . ASN A 1 94 ? -3.178 0.857 18.232 1.00 83.31 94 ASN A CA 1
ATOM 749 C C . ASN A 1 94 ? -4.708 0.827 18.102 1.00 83.31 94 ASN A C 1
ATOM 751 O O . ASN A 1 94 ? -5.281 -0.257 17.999 1.00 83.31 94 ASN A O 1
ATOM 755 N N . GLU A 1 95 ? -5.380 1.971 18.140 1.00 79.12 95 GLU A N 1
ATOM 756 C CA . GLU A 1 95 ? -6.839 2.052 18.258 1.00 79.12 95 GLU A CA 1
ATOM 757 C C . GLU A 1 95 ? -7.511 2.272 16.904 1.00 79.12 95 GLU A C 1
ATOM 759 O O . GLU A 1 95 ? -8.627 1.806 16.675 1.00 79.12 95 GLU A O 1
ATOM 764 N N . THR A 1 96 ? -6.807 2.929 15.985 1.00 82.50 96 THR A N 1
ATOM 765 C CA . THR A 1 96 ? -7.349 3.358 14.700 1.00 82.50 96 THR A CA 1
ATOM 766 C C . THR A 1 96 ? -6.800 2.556 13.519 1.00 82.50 96 THR A C 1
ATOM 768 O O . THR A 1 96 ? -5.673 2.048 13.551 1.00 82.50 96 THR A O 1
ATOM 771 N N . SER A 1 97 ? -7.614 2.440 12.464 1.00 87.25 97 SER A N 1
ATOM 772 C CA . SER A 1 97 ? -7.253 1.735 11.227 1.00 87.25 97 SER A CA 1
ATOM 773 C C . SER A 1 97 ? -6.441 2.641 10.306 1.00 87.25 97 SER A C 1
ATOM 775 O O . SER A 1 97 ? -6.869 3.754 10.009 1.00 87.25 97 SER A O 1
ATOM 777 N N . LYS A 1 98 ? -5.304 2.150 9.816 1.00 91.81 98 LYS A N 1
ATOM 778 C CA . LYS A 1 98 ? -4.347 2.918 9.009 1.00 91.81 98 LYS A CA 1
ATOM 779 C C . LYS A 1 98 ? -4.023 2.175 7.722 1.00 91.81 98 LYS A C 1
ATOM 781 O O . LYS A 1 98 ? -3.966 0.945 7.729 1.00 91.81 98 LYS A O 1
ATOM 786 N N . LEU A 1 99 ? -3.771 2.908 6.646 1.00 92.50 99 LEU A N 1
ATOM 787 C CA . LEU A 1 99 ? -3.150 2.374 5.437 1.00 92.50 99 LEU A CA 1
ATOM 788 C C . LEU A 1 99 ? -1.708 2.867 5.384 1.00 92.50 99 LEU A C 1
ATOM 790 O O . LEU A 1 99 ? -1.485 4.065 5.503 1.00 92.50 99 LEU A O 1
ATOM 794 N N . ILE A 1 100 ? -0.747 1.963 5.206 1.00 94.88 100 ILE A N 1
ATOM 795 C CA . ILE A 1 100 ? 0.642 2.319 4.910 1.00 94.88 100 ILE A CA 1
ATOM 796 C C . ILE A 1 100 ? 1.030 1.805 3.525 1.00 94.88 100 ILE A C 1
ATOM 798 O O . ILE A 1 100 ? 0.784 0.643 3.189 1.00 94.88 100 ILE A O 1
ATOM 802 N N . ILE A 1 101 ? 1.608 2.690 2.721 1.00 93.62 101 ILE A N 1
ATOM 803 C CA . ILE A 1 101 ? 2.053 2.437 1.356 1.00 93.62 101 ILE A CA 1
ATOM 804 C C . ILE A 1 101 ? 3.568 2.598 1.319 1.00 93.62 101 ILE A C 1
ATOM 806 O O . ILE A 1 101 ? 4.090 3.656 1.665 1.00 93.62 101 ILE A O 1
ATOM 810 N N . PHE A 1 102 ? 4.264 1.544 0.903 1.00 92.88 102 PHE A N 1
ATOM 811 C CA . PHE A 1 102 ? 5.704 1.556 0.665 1.00 92.88 102 PHE A CA 1
ATOM 812 C C . PHE A 1 102 ? 5.948 1.705 -0.825 1.00 92.88 102 PHE A C 1
ATOM 814 O O . PHE A 1 102 ? 5.540 0.845 -1.608 1.00 92.88 102 PHE A O 1
ATOM 821 N N . ASP A 1 103 ? 6.577 2.806 -1.204 1.00 90.69 103 ASP A N 1
ATOM 822 C CA . ASP A 1 103 ? 6.574 3.273 -2.572 1.00 90.69 103 ASP A CA 1
ATOM 823 C C . ASP A 1 103 ? 7.953 3.200 -3.232 1.00 90.69 103 ASP A C 1
ATOM 825 O O . ASP A 1 103 ? 8.842 3.984 -2.918 1.00 90.69 103 ASP A O 1
ATOM 829 N N . ASP A 1 104 ? 8.132 2.225 -4.129 1.00 86.44 104 ASP A N 1
ATOM 830 C CA . ASP A 1 104 ? 9.381 1.956 -4.864 1.00 86.44 104 ASP A CA 1
ATOM 831 C C . ASP A 1 104 ? 10.636 1.855 -3.971 1.00 86.44 104 ASP A C 1
ATOM 833 O O . ASP A 1 104 ? 11.750 2.210 -4.353 1.00 86.44 104 ASP A O 1
ATOM 837 N N . LEU A 1 105 ? 10.463 1.332 -2.754 1.00 88.94 105 LEU A N 1
ATOM 838 C CA . LEU A 1 105 ? 11.538 1.206 -1.767 1.00 88.94 105 LEU A CA 1
ATOM 839 C C . LEU A 1 105 ? 12.345 -0.091 -1.917 1.00 88.94 105 LEU A C 1
ATOM 841 O O . LEU A 1 105 ? 13.116 -0.430 -1.028 1.00 88.94 105 LEU A O 1
ATOM 845 N N . VAL A 1 106 ? 12.189 -0.856 -3.001 1.00 84.00 106 VAL A N 1
ATOM 846 C CA . VAL A 1 106 ? 12.712 -2.237 -3.098 1.00 84.00 106 VAL A CA 1
ATOM 847 C C . VAL A 1 106 ? 14.237 -2.323 -3.063 1.00 84.00 106 VAL A C 1
ATOM 849 O O . VAL A 1 106 ? 14.803 -3.305 -2.583 1.00 84.00 106 VAL A O 1
ATOM 852 N N . LEU A 1 107 ? 14.914 -1.275 -3.531 1.00 85.44 107 LEU A N 1
ATOM 853 C CA . LEU A 1 107 ? 16.376 -1.189 -3.542 1.00 85.44 107 LEU A CA 1
ATOM 854 C C . LEU A 1 107 ? 16.951 -0.529 -2.283 1.00 85.44 107 LEU A C 1
ATOM 856 O O . LEU A 1 107 ? 18.166 -0.360 -2.181 1.00 85.44 107 LEU A O 1
ATOM 860 N N . GLU A 1 108 ? 16.102 -0.163 -1.324 1.00 89.62 108 GLU A N 1
ATOM 861 C CA . GLU A 1 108 ? 16.548 0.470 -0.091 1.00 89.62 108 GLU A CA 1
ATOM 862 C C . GLU A 1 108 ? 17.312 -0.491 0.819 1.00 89.62 108 GLU A C 1
ATOM 864 O O . GLU A 1 108 ? 17.245 -1.719 0.701 1.00 89.62 108 GLU A O 1
ATOM 869 N N . SER A 1 109 ? 18.048 0.094 1.766 1.00 90.50 109 SER A N 1
ATOM 870 C CA . SER A 1 109 ? 18.921 -0.644 2.680 1.00 90.50 109 SER A CA 1
ATOM 871 C C . SER A 1 109 ? 18.209 -1.795 3.408 1.00 90.50 109 SER A C 1
ATOM 873 O O . SER A 1 109 ? 17.005 -1.757 3.671 1.00 90.50 109 SER A O 1
ATOM 875 N N . ARG A 1 110 ? 18.978 -2.801 3.854 1.00 86.62 110 ARG A N 1
ATOM 876 C CA . ARG A 1 110 ? 18.449 -3.926 4.654 1.00 86.62 110 ARG A CA 1
ATOM 877 C C . ARG A 1 110 ? 17.657 -3.471 5.881 1.00 86.62 110 ARG A C 1
ATOM 879 O O . ARG A 1 110 ? 16.705 -4.141 6.261 1.00 86.62 110 ARG A O 1
ATOM 886 N N . ASN A 1 111 ? 18.033 -2.342 6.481 1.00 90.44 111 ASN A N 1
ATOM 887 C CA . ASN A 1 111 ? 17.324 -1.777 7.625 1.00 90.44 111 ASN A CA 1
ATOM 888 C C . ASN A 1 111 ? 15.925 -1.283 7.234 1.00 90.44 111 ASN A C 1
ATOM 890 O O . ASN A 1 111 ? 14.974 -1.517 7.975 1.00 90.44 111 ASN A O 1
ATOM 894 N N . VAL A 1 112 ? 15.789 -0.646 6.068 1.00 91.00 112 VAL A N 1
ATOM 895 C CA . VAL A 1 112 ? 14.492 -0.228 5.516 1.00 91.00 112 VAL A CA 1
ATOM 896 C C . VAL A 1 112 ? 13.651 -1.460 5.177 1.00 91.00 112 VAL A C 1
ATOM 898 O O . VAL A 1 112 ? 12.520 -1.558 5.645 1.00 91.00 112 VAL A O 1
ATOM 901 N N . GLN A 1 113 ? 14.220 -2.458 4.487 1.00 88.38 113 GLN A N 1
ATOM 902 C CA . GLN A 1 113 ? 13.503 -3.708 4.186 1.00 88.38 113 GLN A CA 1
ATOM 903 C C . GLN A 1 113 ? 13.034 -4.437 5.452 1.00 88.38 113 GLN A C 1
ATOM 905 O O . GLN A 1 113 ? 11.912 -4.935 5.498 1.00 88.38 113 GLN A O 1
ATOM 910 N N . ALA A 1 114 ? 13.859 -4.472 6.504 1.00 87.50 114 ALA A N 1
ATOM 911 C CA . ALA A 1 114 ? 13.485 -5.071 7.782 1.00 87.50 114 ALA A CA 1
ATOM 912 C C . ALA A 1 114 ? 12.301 -4.340 8.435 1.00 87.50 114 ALA A C 1
ATOM 914 O O . ALA A 1 114 ? 11.386 -4.994 8.934 1.00 87.50 114 ALA A O 1
ATOM 915 N N . ARG A 1 115 ? 12.274 -2.998 8.379 1.00 91.44 115 ARG A N 1
ATOM 916 C CA . ARG A 1 115 ? 11.126 -2.209 8.857 1.00 91.44 115 ARG A CA 1
ATOM 917 C C . ARG A 1 115 ? 9.860 -2.534 8.068 1.00 91.44 115 ARG A C 1
ATOM 919 O O . ARG A 1 115 ? 8.822 -2.758 8.680 1.00 91.44 115 ARG A O 1
ATOM 926 N N . ILE A 1 116 ? 9.941 -2.619 6.740 1.00 91.25 116 ILE A N 1
ATOM 927 C CA . ILE A 1 116 ? 8.792 -2.996 5.900 1.00 91.25 116 ILE A CA 1
ATOM 928 C C . ILE A 1 116 ? 8.298 -4.407 6.258 1.00 91.25 116 ILE A C 1
ATOM 930 O O . ILE A 1 116 ? 7.101 -4.612 6.465 1.00 91.25 116 ILE A O 1
ATOM 934 N N . GLY A 1 117 ? 9.214 -5.366 6.413 1.00 87.12 117 GLY A N 1
ATOM 935 C CA . GLY A 1 117 ? 8.892 -6.729 6.842 1.00 87.12 117 GLY A CA 1
ATOM 936 C C . GLY A 1 117 ? 8.167 -6.775 8.191 1.00 87.12 117 GLY A C 1
ATOM 937 O O . GLY A 1 117 ? 7.169 -7.484 8.333 1.00 87.12 117 GLY A O 1
ATOM 938 N N . ASP A 1 118 ? 8.591 -5.961 9.163 1.00 89.31 118 ASP A N 1
ATOM 939 C CA . ASP A 1 118 ? 7.899 -5.836 10.451 1.00 89.31 118 ASP A CA 1
ATOM 940 C C . ASP A 1 118 ? 6.434 -5.400 10.276 1.00 89.31 118 ASP A C 1
ATOM 942 O O . ASP A 1 118 ? 5.551 -5.953 10.943 1.00 89.31 118 ASP A O 1
ATOM 946 N N . PHE A 1 119 ? 6.140 -4.468 9.360 1.00 91.25 119 PHE A N 1
ATOM 947 C CA . PHE A 1 119 ? 4.759 -4.086 9.043 1.00 91.25 119 PHE A CA 1
ATOM 948 C C . PHE A 1 119 ? 3.970 -5.254 8.450 1.00 91.25 119 PHE A C 1
ATOM 950 O O . PHE A 1 119 ? 2.878 -5.537 8.943 1.00 91.25 119 PHE A O 1
ATOM 957 N N . TYR A 1 120 ? 4.512 -5.980 7.471 1.00 87.00 120 TYR A N 1
ATOM 958 C CA . TYR A 1 120 ? 3.815 -7.114 6.846 1.00 87.00 120 TYR A CA 1
ATOM 959 C C . TYR A 1 120 ? 3.518 -8.268 7.815 1.00 87.00 120 TYR A C 1
ATOM 961 O O . TYR A 1 120 ? 2.454 -8.889 7.727 1.00 87.00 120 TYR A O 1
ATOM 969 N N . ILE A 1 121 ? 4.395 -8.495 8.797 1.00 83.50 121 ILE A N 1
ATOM 970 C CA . ILE A 1 121 ? 4.239 -9.560 9.798 1.00 83.50 121 ILE A CA 1
ATOM 971 C C . ILE A 1 121 ? 3.350 -9.110 10.971 1.00 83.50 121 ILE A C 1
ATOM 973 O O . ILE A 1 121 ? 2.487 -9.859 11.440 1.00 83.50 121 ILE A O 1
ATOM 977 N N . ARG A 1 122 ? 3.561 -7.897 11.499 1.00 85.00 122 ARG A N 1
ATOM 978 C CA . ARG A 1 122 ? 2.996 -7.458 12.795 1.00 85.00 122 ARG A CA 1
ATOM 979 C C . ARG A 1 122 ? 1.977 -6.328 12.678 1.00 85.00 122 ARG A C 1
ATOM 981 O O . ARG A 1 122 ? 1.121 -6.202 13.559 1.00 85.00 122 ARG A O 1
ATOM 988 N N . GLY A 1 123 ? 2.014 -5.551 11.598 1.00 86.75 123 GLY A N 1
ATOM 989 C CA . GLY A 1 123 ? 1.196 -4.350 11.390 1.00 86.75 123 GLY A CA 1
ATOM 990 C C . GLY A 1 123 ? -0.308 -4.610 11.466 1.00 86.75 123 GLY A C 1
ATOM 991 O O . GLY A 1 123 ? -1.039 -3.821 12.066 1.00 86.75 123 GLY A O 1
ATOM 992 N N . ARG A 1 124 ? -0.775 -5.779 11.004 1.00 87.31 124 ARG A N 1
ATOM 993 C CA . ARG A 1 124 ? -2.187 -6.193 11.113 1.00 87.31 124 ARG A CA 1
ATOM 994 C C . ARG A 1 124 ? -2.724 -6.069 12.540 1.00 87.31 124 ARG A C 1
ATOM 996 O O . ARG A 1 124 ? -3.808 -5.530 12.755 1.00 87.31 124 ARG A O 1
ATOM 1003 N N . LYS A 1 125 ? -1.977 -6.570 13.531 1.00 83.81 125 LYS A N 1
ATOM 1004 C CA . LYS A 1 125 ? -2.404 -6.521 14.940 1.00 83.81 125 LYS A CA 1
ATOM 1005 C C . LYS A 1 125 ? -2.431 -5.093 15.465 1.00 83.81 125 LYS A C 1
ATOM 1007 O O . LYS A 1 125 ? -3.168 -4.830 16.407 1.00 83.81 125 LYS A O 1
ATOM 1012 N N . ALA A 1 126 ? -1.668 -4.186 14.861 1.00 87.88 126 ALA A N 1
ATOM 1013 C CA . ALA A 1 126 ? -1.616 -2.769 15.192 1.00 87.88 126 ALA A CA 1
ATOM 1014 C C . ALA A 1 126 ? -2.670 -1.916 14.455 1.00 87.88 126 ALA A C 1
ATOM 1016 O O . ALA A 1 126 ? -2.822 -0.751 14.789 1.00 87.88 126 ALA A O 1
ATOM 1017 N N . GLY A 1 127 ? -3.472 -2.496 13.553 1.00 88.19 127 GLY A N 1
ATOM 1018 C CA . GLY A 1 127 ? -4.504 -1.757 12.813 1.00 88.19 127 GLY A CA 1
ATOM 1019 C C . GLY A 1 127 ? -4.073 -1.312 11.414 1.00 88.19 127 GLY A C 1
ATOM 1020 O O . GLY A 1 127 ? -4.772 -0.515 10.796 1.00 88.19 127 GLY A O 1
ATOM 1021 N N . PHE A 1 128 ? -2.948 -1.814 10.901 1.00 91.88 128 PHE A N 1
ATOM 1022 C CA . PHE A 1 128 ? -2.467 -1.465 9.567 1.00 91.88 128 PHE A CA 1
ATOM 1023 C C . PHE A 1 128 ? -3.032 -2.390 8.491 1.00 91.88 128 PHE A C 1
ATOM 1025 O O . PHE A 1 128 ? -3.077 -3.612 8.656 1.00 91.88 128 PHE A O 1
ATOM 1032 N N . SER A 1 129 ? -3.424 -1.776 7.381 1.00 91.62 129 SER A N 1
ATOM 1033 C CA . SER A 1 129 ? -3.375 -2.373 6.051 1.00 91.62 129 SER A CA 1
ATOM 1034 C C . SER A 1 129 ? -2.103 -1.900 5.352 1.00 91.62 129 SER A C 1
ATOM 1036 O O . SER A 1 129 ? -1.676 -0.764 5.559 1.00 91.62 129 SER A O 1
ATOM 1038 N N . MET A 1 130 ? -1.494 -2.770 4.555 1.00 91.75 130 MET A N 1
ATOM 1039 C CA . MET A 1 130 ? -0.194 -2.549 3.931 1.00 91.75 130 MET A CA 1
ATOM 1040 C C . MET A 1 130 ? -0.309 -2.726 2.420 1.00 91.75 130 MET A C 1
ATOM 1042 O O . MET A 1 130 ? -0.914 -3.694 1.958 1.00 91.75 130 MET A O 1
ATOM 1046 N N . CYS A 1 131 ? 0.303 -1.811 1.673 1.00 90.69 131 CYS A N 1
ATOM 1047 C CA . CYS A 1 131 ? 0.473 -1.908 0.230 1.00 90.69 131 CYS A CA 1
ATOM 1048 C C . CYS A 1 131 ? 1.937 -1.640 -0.128 1.00 90.69 131 CYS A C 1
ATOM 1050 O O . CYS A 1 131 ? 2.506 -0.642 0.303 1.00 90.69 131 CYS A O 1
ATOM 1052 N N . TYR A 1 132 ? 2.561 -2.507 -0.917 1.00 89.25 132 TYR A N 1
ATOM 1053 C CA . TYR A 1 132 ? 3.886 -2.262 -1.486 1.00 89.25 132 TYR A CA 1
ATOM 1054 C C . TYR A 1 132 ? 3.722 -1.969 -2.977 1.00 89.25 132 TYR A C 1
ATOM 1056 O O . TYR A 1 132 ? 3.247 -2.827 -3.718 1.00 89.25 132 TYR A O 1
ATOM 1064 N N . ARG A 1 133 ? 4.099 -0.772 -3.434 1.00 87.38 133 ARG A N 1
ATOM 1065 C CA . ARG A 1 133 ? 4.222 -0.464 -4.867 1.00 87.38 133 ARG A CA 1
ATOM 1066 C C . ARG A 1 133 ? 5.644 -0.793 -5.300 1.00 87.38 133 ARG A C 1
ATOM 1068 O O . ARG A 1 133 ? 6.587 -0.201 -4.781 1.00 87.38 133 ARG A O 1
ATOM 1075 N N . SER A 1 134 ? 5.805 -1.697 -6.260 1.00 79.44 134 SER A N 1
ATOM 1076 C CA . SER A 1 134 ? 7.136 -2.099 -6.720 1.00 79.44 134 SER A CA 1
ATOM 1077 C C . SER A 1 134 ? 7.217 -2.328 -8.221 1.00 79.44 134 SER A C 1
ATOM 1079 O O . SER A 1 134 ? 6.218 -2.491 -8.934 1.00 79.44 134 SER A O 1
ATOM 1081 N N . GLN A 1 135 ? 8.452 -2.336 -8.712 1.00 75.38 135 GLN A N 1
ATOM 1082 C CA . GLN A 1 135 ? 8.786 -2.746 -10.063 1.00 75.38 135 GLN A CA 1
ATOM 1083 C C . GLN A 1 135 ? 9.120 -4.244 -10.085 1.00 75.38 135 GLN A C 1
ATOM 1085 O O . GLN A 1 135 ? 9.871 -4.769 -9.268 1.00 75.38 135 GLN A O 1
ATOM 1090 N N . VAL A 1 136 ? 8.560 -4.916 -11.084 1.00 64.06 136 VAL A N 1
ATOM 1091 C CA . VAL A 1 136 ? 8.532 -6.364 -11.361 1.00 64.06 136 VAL A CA 1
ATOM 1092 C C . VAL A 1 136 ? 9.680 -7.216 -10.823 1.00 64.06 136 VAL A C 1
ATOM 1094 O O . VAL A 1 136 ? 9.452 -8.306 -10.312 1.00 64.06 136 VAL A O 1
ATOM 1097 N N . TYR A 1 137 ? 10.927 -6.807 -11.047 1.00 54.81 137 TYR A N 1
ATOM 1098 C CA . TYR A 1 137 ? 12.015 -7.779 -11.116 1.00 54.81 137 TYR A CA 1
ATOM 1099 C C . TYR A 1 137 ? 12.558 -8.197 -9.742 1.00 54.81 137 TYR A C 1
ATOM 1101 O O . TYR A 1 137 ? 13.060 -9.312 -9.593 1.00 54.81 137 TYR A O 1
ATOM 1109 N N . TYR A 1 138 ? 12.435 -7.340 -8.729 1.00 55.03 138 TYR A N 1
ATOM 1110 C CA . TYR A 1 138 ? 13.029 -7.576 -7.410 1.00 55.03 138 TYR A CA 1
ATOM 1111 C C . TYR A 1 138 ? 12.039 -8.184 -6.397 1.00 55.03 138 TYR A C 1
ATOM 1113 O O . TYR A 1 138 ? 12.452 -8.953 -5.526 1.00 55.03 138 TYR A O 1
ATOM 1121 N N . ASP A 1 139 ? 10.737 -7.943 -6.579 1.00 59.12 139 ASP A N 1
ATOM 1122 C CA . ASP A 1 139 ? 9.665 -8.306 -5.638 1.00 59.12 139 ASP A CA 1
ATOM 1123 C C . ASP A 1 139 ? 9.196 -9.760 -5.703 1.00 59.12 139 ASP A C 1
ATOM 1125 O O . ASP A 1 139 ? 8.756 -10.323 -4.701 1.00 59.12 139 ASP A O 1
ATOM 1129 N N . LEU A 1 140 ? 9.305 -10.404 -6.865 1.00 59.56 140 LEU A N 1
ATOM 1130 C CA . LEU A 1 140 ? 8.758 -11.750 -7.067 1.00 59.56 140 LEU A CA 1
ATOM 1131 C C . LEU A 1 140 ? 9.385 -12.774 -6.110 1.00 59.56 140 LEU A C 1
ATOM 1133 O O . LEU A 1 140 ? 8.707 -13.685 -5.655 1.00 59.56 140 LEU A O 1
ATOM 1137 N N . ASN A 1 141 ? 10.652 -12.592 -5.722 1.00 58.28 141 ASN A N 1
ATOM 1138 C CA . ASN A 1 141 ? 11.304 -13.471 -4.747 1.00 58.28 141 ASN A CA 1
ATOM 1139 C C . ASN A 1 141 ? 10.781 -13.267 -3.310 1.00 58.28 141 ASN A C 1
ATOM 1141 O O . ASN A 1 141 ? 10.886 -14.187 -2.506 1.00 58.28 141 ASN A O 1
ATOM 1145 N N . MET A 1 142 ? 10.281 -12.075 -2.963 1.00 60.88 142 MET A N 1
ATOM 1146 C CA . MET A 1 142 ? 9.672 -11.799 -1.654 1.00 60.88 142 MET A CA 1
ATOM 1147 C C . MET A 1 142 ? 8.291 -12.453 -1.569 1.00 60.88 142 MET A C 1
ATOM 1149 O O . MET A 1 142 ? 7.993 -13.115 -0.582 1.00 60.88 142 MET A O 1
ATOM 1153 N N . ILE A 1 143 ? 7.501 -12.345 -2.640 1.00 60.94 143 ILE A N 1
ATOM 1154 C CA . ILE A 1 143 ? 6.167 -12.949 -2.739 1.00 60.94 143 ILE A CA 1
ATOM 1155 C C . ILE A 1 143 ? 6.259 -14.483 -2.764 1.00 60.94 143 ILE A C 1
ATOM 1157 O O . ILE A 1 143 ? 5.573 -15.147 -1.998 1.00 60.94 143 ILE A O 1
ATOM 1161 N N . VAL A 1 144 ? 7.167 -15.061 -3.559 1.00 57.81 144 VAL A N 1
ATOM 1162 C CA . VAL A 1 144 ? 7.382 -16.525 -3.622 1.00 57.81 144 VAL A CA 1
ATOM 1163 C C . VAL A 1 144 ? 7.813 -17.119 -2.272 1.00 57.81 144 VAL A C 1
ATOM 1165 O O . VAL A 1 144 ? 7.550 -18.284 -2.009 1.00 57.81 144 VAL A O 1
ATOM 1168 N N . ARG A 1 145 ? 8.459 -16.347 -1.386 1.00 60.97 145 ARG A N 1
ATOM 1169 C CA . ARG A 1 145 ? 8.825 -16.831 -0.038 1.00 60.97 145 ARG A CA 1
ATOM 1170 C C . ARG A 1 145 ? 7.636 -16.933 0.918 1.00 60.97 145 ARG A C 1
ATOM 1172 O O . ARG A 1 145 ? 7.704 -17.731 1.841 1.00 60.97 145 ARG A O 1
ATOM 1179 N N . GLU A 1 146 ? 6.609 -16.107 0.733 1.00 60.84 146 GLU A N 1
ATOM 1180 C CA . GLU A 1 146 ? 5.361 -16.164 1.514 1.00 60.84 146 GLU A CA 1
ATOM 1181 C C . GLU A 1 146 ? 4.449 -17.300 1.028 1.00 60.84 146 GLU A C 1
ATOM 1183 O O . GLU A 1 146 ? 3.788 -17.954 1.830 1.00 60.84 146 GLU A O 1
ATOM 1188 N N . TYR A 1 147 ? 4.446 -17.574 -0.278 1.00 57.72 147 TYR A N 1
ATOM 1189 C CA . TYR A 1 147 ? 3.697 -18.672 -0.882 1.00 57.72 147 TYR A CA 1
ATOM 1190 C C . TYR A 1 147 ? 4.559 -19.943 -0.929 1.00 57.72 147 TYR A C 1
ATOM 1192 O O . TYR A 1 147 ? 5.189 -20.242 -1.941 1.00 57.72 147 TYR A O 1
ATOM 1200 N N . GLU A 1 148 ? 4.614 -20.684 0.184 1.00 53.06 148 GLU A N 1
ATOM 1201 C CA . GLU A 1 148 ? 5.311 -21.975 0.288 1.00 53.06 148 GLU A CA 1
ATOM 1202 C C . GLU A 1 148 ? 4.772 -23.008 -0.730 1.00 53.06 148 GLU A C 1
ATOM 1204 O O . GLU A 1 148 ? 3.881 -23.794 -0.431 1.00 53.06 148 GLU A O 1
ATOM 1209 N N . GLY A 1 149 ? 5.353 -23.048 -1.932 1.00 55.03 149 GLY A N 1
ATOM 1210 C CA . GLY A 1 149 ? 5.358 -24.230 -2.805 1.00 55.03 149 GLY A CA 1
ATOM 1211 C C . GLY A 1 149 ? 4.284 -24.345 -3.894 1.00 55.03 149 GLY A C 1
ATOM 1212 O O . GLY A 1 149 ? 4.448 -25.204 -4.757 1.00 55.03 149 GLY A O 1
ATOM 1213 N N . ASP A 1 150 ? 3.250 -23.500 -3.919 1.00 62.22 150 ASP A N 1
ATOM 1214 C CA . ASP A 1 150 ? 2.153 -23.637 -4.903 1.00 62.22 150 ASP A CA 1
ATOM 1215 C C . ASP A 1 150 ? 2.426 -22.965 -6.260 1.00 62.22 150 ASP A C 1
ATOM 1217 O O . ASP A 1 150 ? 1.876 -23.384 -7.275 1.00 62.22 150 ASP A O 1
ATOM 1221 N N . ILE A 1 151 ? 3.263 -21.923 -6.293 1.00 71.62 151 ILE A N 1
ATOM 1222 C CA . ILE A 1 151 ? 3.616 -21.179 -7.510 1.00 71.62 151 ILE A CA 1
ATOM 1223 C C . ILE A 1 151 ? 5.127 -20.970 -7.530 1.00 71.62 151 ILE A C 1
ATOM 1225 O O . ILE A 1 151 ? 5.700 -20.348 -6.631 1.00 71.62 151 ILE A O 1
ATOM 1229 N N . ASP A 1 152 ? 5.781 -21.464 -8.579 1.00 76.38 152 ASP A N 1
ATOM 1230 C CA . ASP A 1 152 ? 7.196 -21.195 -8.799 1.00 76.38 152 ASP A CA 1
ATOM 1231 C C . ASP A 1 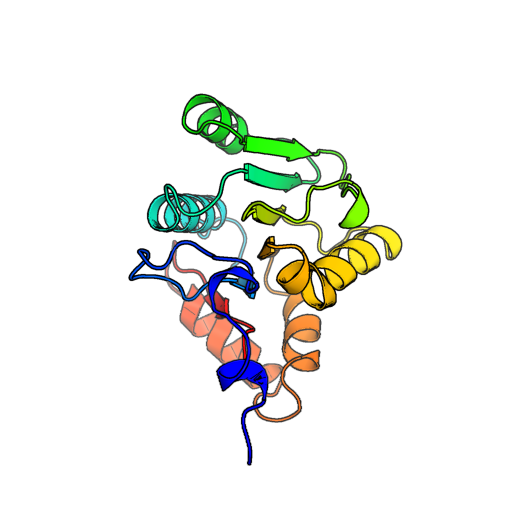152 ? 7.428 -19.795 -9.401 1.00 76.38 152 ASP A C 1
ATOM 1233 O O . ASP A 1 152 ? 6.518 -19.085 -9.846 1.00 76.38 152 ASP A O 1
ATOM 1237 N N . LYS A 1 153 ? 8.691 -19.365 -9.407 1.00 76.12 153 LYS A N 1
ATOM 1238 C CA . LYS A 1 153 ? 9.073 -18.043 -9.913 1.00 76.12 153 LYS A CA 1
ATOM 1239 C C . LYS A 1 153 ? 8.704 -17.846 -11.388 1.00 76.12 153 LYS A C 1
ATOM 1241 O O . LYS A 1 153 ? 8.333 -16.736 -11.767 1.00 76.12 153 LYS A O 1
ATOM 1246 N N . ASP A 1 154 ? 8.814 -18.879 -12.216 1.00 81.25 154 ASP A N 1
ATOM 1247 C CA . ASP A 1 154 ? 8.572 -18.780 -13.657 1.00 81.25 154 ASP A CA 1
ATOM 1248 C C . ASP A 1 154 ? 7.077 -18.688 -13.966 1.00 81.25 154 ASP A C 1
ATOM 1250 O O . ASP A 1 154 ? 6.653 -17.957 -14.865 1.00 81.25 154 ASP A O 1
ATOM 1254 N N . GLU A 1 155 ? 6.247 -19.395 -13.207 1.00 82.25 155 GLU A N 1
ATOM 1255 C CA . GLU A 1 155 ? 4.801 -19.239 -13.209 1.00 82.25 155 GLU A CA 1
ATOM 1256 C C . GLU A 1 155 ? 4.383 -17.841 -12.753 1.00 82.25 155 GLU A C 1
ATOM 1258 O O . GLU A 1 155 ? 3.619 -17.182 -13.462 1.00 82.25 155 GLU A O 1
ATOM 1263 N N . LEU A 1 156 ? 4.963 -17.316 -11.671 1.00 80.12 156 LEU A N 1
ATOM 1264 C CA . LEU A 1 156 ? 4.661 -15.956 -11.227 1.00 80.12 156 LEU A CA 1
ATOM 1265 C C . LEU A 1 156 ? 5.087 -14.902 -12.265 1.00 80.12 156 LEU A C 1
ATOM 1267 O O . LEU A 1 156 ? 4.341 -13.960 -12.529 1.00 80.12 156 LEU A O 1
ATOM 1271 N N . ILE A 1 157 ? 6.237 -15.087 -12.928 1.00 81.56 157 ILE A N 1
ATOM 1272 C CA . ILE A 1 157 ? 6.669 -14.244 -14.057 1.00 81.56 157 ILE A CA 1
ATOM 1273 C C . ILE A 1 157 ? 5.676 -14.329 -15.224 1.00 81.56 157 ILE A C 1
ATOM 1275 O O . ILE A 1 157 ? 5.40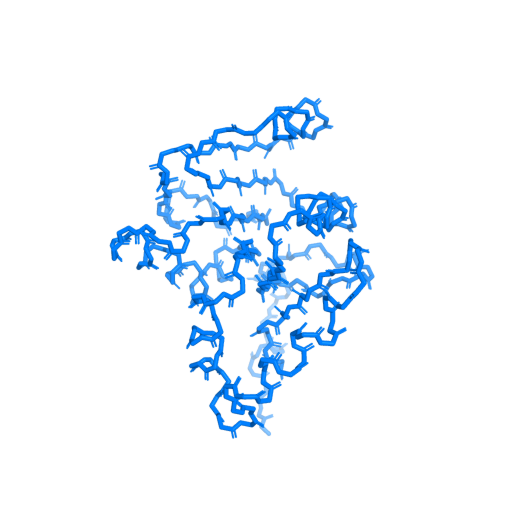6 -13.316 -15.875 1.00 8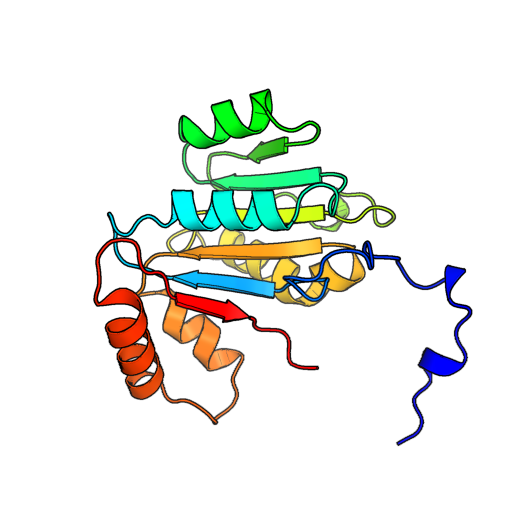1.56 157 ILE A O 1
ATOM 1279 N N . ARG A 1 158 ? 5.127 -15.512 -15.521 1.00 84.62 158 ARG A N 1
ATOM 1280 C CA . ARG A 1 158 ? 4.129 -15.688 -16.589 1.00 84.62 158 ARG A CA 1
ATOM 1281 C C . ARG A 1 158 ? 2.815 -14.987 -16.261 1.00 84.62 158 ARG A C 1
ATOM 1283 O O . ARG A 1 158 ? 2.307 -14.257 -17.114 1.00 84.62 158 ARG A O 1
ATOM 1290 N N . ILE A 1 159 ? 2.301 -15.159 -15.042 1.00 85.06 159 ILE A N 1
ATOM 1291 C CA . ILE A 1 159 ? 1.109 -14.454 -14.547 1.00 85.06 159 ILE A CA 1
ATOM 1292 C C . ILE A 1 159 ? 1.329 -12.950 -14.648 1.00 85.06 159 ILE A C 1
ATOM 1294 O O . ILE A 1 159 ? 0.500 -12.240 -15.208 1.00 85.06 159 ILE A O 1
ATOM 1298 N N . TYR A 1 160 ? 2.485 -12.487 -14.183 1.00 82.75 160 TYR A N 1
ATOM 1299 C CA . TYR A 1 160 ? 2.884 -11.097 -14.256 1.00 82.75 160 TYR A CA 1
ATOM 1300 C C . TYR A 1 160 ? 2.865 -10.548 -15.688 1.00 82.75 160 TYR A C 1
ATOM 1302 O O . TYR A 1 160 ? 2.153 -9.585 -15.964 1.00 82.75 160 TYR A O 1
ATOM 1310 N N . LYS A 1 161 ? 3.576 -11.195 -16.621 1.00 83.81 161 LYS A N 1
ATOM 1311 C CA . LYS A 1 161 ? 3.646 -10.751 -18.023 1.00 83.81 161 LYS A CA 1
ATOM 1312 C C . LYS A 1 161 ? 2.268 -10.683 -18.672 1.00 83.81 161 LYS A C 1
ATOM 1314 O O . LYS A 1 161 ? 2.015 -9.780 -19.460 1.00 83.81 161 LYS A O 1
ATOM 1319 N N . ARG A 1 162 ? 1.389 -11.633 -18.344 1.00 86.25 162 ARG A N 1
ATOM 1320 C CA . ARG A 1 162 ? 0.007 -11.649 -18.826 1.00 86.25 162 ARG A CA 1
ATOM 1321 C C . ARG A 1 162 ? -0.826 -10.532 -18.202 1.00 86.25 162 ARG A C 1
ATOM 1323 O O . ARG A 1 162 ? -1.579 -9.877 -18.908 1.00 86.25 162 ARG A O 1
ATOM 1330 N N . ALA A 1 163 ? -0.707 -10.322 -16.895 1.00 83.44 163 ALA A N 1
ATOM 1331 C CA . ALA A 1 163 ? -1.463 -9.299 -16.185 1.00 83.44 163 ALA A CA 1
ATOM 1332 C C . ALA A 1 163 ? -1.073 -7.886 -16.630 1.00 83.44 163 ALA A C 1
ATOM 1334 O O . ALA A 1 163 ? -1.923 -7.009 -16.639 1.00 83.44 163 ALA A O 1
ATOM 1335 N N . THR A 1 164 ? 0.177 -7.667 -17.042 1.00 82.44 164 THR A N 1
ATOM 1336 C CA . THR A 1 164 ? 0.683 -6.352 -17.463 1.00 82.44 164 THR A CA 1
ATOM 1337 C C . THR A 1 164 ? 0.940 -6.253 -18.969 1.00 82.44 164 THR A C 1
ATOM 1339 O O . THR A 1 164 ? 1.786 -5.462 -19.383 1.00 82.44 164 THR A O 1
ATOM 1342 N N . SER A 1 165 ? 0.297 -7.090 -19.792 1.00 82.44 165 SER A N 1
ATOM 1343 C CA . SER A 1 165 ? 0.533 -7.103 -21.245 1.00 82.44 165 SER A CA 1
ATOM 1344 C C . SER A 1 165 ? -0.041 -5.880 -21.957 1.00 82.44 165 SER A C 1
ATOM 1346 O O . SER A 1 165 ? 0.481 -5.477 -22.991 1.00 82.44 165 SER A O 1
ATOM 1348 N N . GLU A 1 166 ? -1.096 -5.290 -21.396 1.00 78.56 166 GLU A N 1
ATOM 1349 C CA . GLU A 1 166 ? -1.740 -4.089 -21.920 1.00 78.56 166 GLU A CA 1
ATOM 1350 C C . GLU A 1 166 ? -1.281 -2.840 -21.151 1.00 78.56 166 GLU A C 1
ATOM 1352 O O . GLU A 1 166 ? -1.045 -2.912 -19.935 1.00 78.56 166 GLU A O 1
ATOM 1357 N N . PRO A 1 167 ? -1.194 -1.673 -21.816 1.00 72.12 167 PRO A N 1
ATOM 1358 C CA . PRO A 1 167 ? -0.960 -0.404 -21.141 1.00 72.12 167 PRO A CA 1
ATOM 1359 C C . PRO A 1 167 ? -1.953 -0.179 -19.994 1.00 72.12 167 PRO A C 1
ATOM 1361 O O . PRO A 1 167 ? -3.142 -0.449 -20.131 1.00 72.12 167 PRO A O 1
ATOM 1364 N N . LEU A 1 168 ? -1.458 0.363 -18.879 1.00 69.62 168 LEU A N 1
ATOM 1365 C CA . LEU A 1 168 ? -2.223 0.665 -17.657 1.00 69.62 168 LEU A CA 1
ATOM 1366 C C . LEU A 1 168 ? -2.732 -0.542 -16.850 1.00 69.62 168 LEU A C 1
ATOM 1368 O O . LEU A 1 168 ? -3.300 -0.340 -15.775 1.00 69.62 168 LEU A O 1
ATOM 1372 N N . ASN A 1 169 ? -2.484 -1.777 -17.294 1.00 77.31 169 ASN A N 1
ATOM 1373 C CA . ASN A 1 169 ? -2.784 -2.945 -16.478 1.00 77.31 169 ASN A CA 1
ATOM 1374 C C . ASN A 1 169 ? -1.675 -3.213 -15.453 1.00 77.31 169 ASN A C 1
ATOM 1376 O O . ASN A 1 169 ? -0.474 -3.143 -15.741 1.00 77.31 169 ASN A O 1
ATOM 1380 N N . THR A 1 170 ? -2.092 -3.568 -14.241 1.00 80.25 170 THR A N 1
ATOM 1381 C CA . THR A 1 170 ? -1.204 -3.833 -13.110 1.00 80.25 170 THR A CA 1
ATOM 1382 C C . THR A 1 170 ? -1.531 -5.176 -12.469 1.00 80.25 170 THR A C 1
ATOM 1384 O O . THR A 1 170 ? -2.682 -5.612 -12.453 1.00 80.25 170 THR A O 1
ATOM 1387 N N . LEU A 1 171 ? -0.507 -5.857 -11.947 1.00 82.06 171 LEU A N 1
ATOM 1388 C CA . LEU A 1 171 ? -0.706 -7.054 -11.142 1.00 82.06 171 LEU A CA 1
ATOM 1389 C C . LEU A 1 171 ? -0.813 -6.637 -9.676 1.00 82.06 171 LEU A C 1
ATOM 1391 O O . LEU A 1 171 ? 0.135 -6.086 -9.118 1.00 82.06 171 LEU A O 1
ATOM 1395 N N . MET A 1 172 ? -1.948 -6.930 -9.053 1.00 81.56 172 MET A N 1
ATOM 1396 C CA . MET A 1 172 ? -2.124 -6.803 -7.611 1.00 81.56 172 MET A CA 1
ATOM 1397 C C . MET A 1 172 ? -2.206 -8.197 -6.996 1.00 81.56 172 MET A C 1
ATOM 1399 O O . MET A 1 172 ? -3.024 -9.013 -7.417 1.00 81.56 172 MET A O 1
ATOM 1403 N N . ILE A 1 173 ? -1.366 -8.456 -6.000 1.00 79.94 173 ILE A N 1
ATOM 1404 C CA . ILE A 1 173 ? -1.334 -9.719 -5.263 1.00 79.94 173 ILE A CA 1
ATOM 1405 C C . ILE A 1 173 ? -1.747 -9.419 -3.828 1.00 79.94 173 ILE A C 1
ATOM 1407 O O . ILE A 1 173 ? -1.046 -8.688 -3.132 1.00 79.94 173 ILE A O 1
ATOM 1411 N N . ASP A 1 174 ? -2.881 -9.966 -3.394 1.00 80.38 174 ASP A N 1
ATOM 1412 C CA . ASP A 1 174 ? -3.250 -10.012 -1.978 1.00 80.38 174 ASP A CA 1
ATOM 1413 C C . ASP A 1 174 ? -2.501 -11.180 -1.324 1.00 80.38 174 ASP A C 1
ATOM 1415 O O . ASP A 1 174 ? -2.543 -12.298 -1.823 1.00 80.38 174 ASP A O 1
ATOM 1419 N N . MET A 1 175 ? -1.772 -10.917 -0.245 1.00 73.44 175 MET A N 1
ATOM 1420 C CA . MET A 1 175 ? -0.971 -11.893 0.503 1.00 73.44 175 MET A CA 1
ATOM 1421 C C . MET A 1 175 ? -1.708 -12.412 1.745 1.00 73.44 175 MET A C 1
ATOM 1423 O O . MET A 1 175 ? -1.122 -13.076 2.598 1.00 73.44 175 MET A O 1
ATOM 1427 N N . VAL A 1 176 ? -2.995 -12.090 1.913 1.00 65.50 176 VAL A N 1
ATOM 1428 C CA . VAL A 1 176 ? -3.787 -12.627 3.022 1.00 65.50 176 VAL A CA 1
ATOM 1429 C C . VAL A 1 176 ? -4.339 -14.011 2.676 1.00 65.50 176 VAL A C 1
ATOM 1431 O O . VAL A 1 176 ? -5.335 -14.139 1.968 1.00 65.50 176 VAL A O 1
ATOM 1434 N N . VAL A 1 177 ? -3.746 -15.045 3.274 1.00 58.09 177 VAL A N 1
ATOM 1435 C CA . VAL A 1 177 ? -4.362 -16.377 3.384 1.00 58.09 177 VAL A CA 1
ATOM 1436 C C . VAL A 1 177 ? -5.379 -16.342 4.535 1.00 58.09 177 VAL A C 1
ATOM 1438 O O . VAL A 1 177 ? -5.035 -15.934 5.650 1.00 58.09 177 VAL A O 1
ATOM 1441 N N . TRP A 1 178 ? -6.639 -16.685 4.252 1.00 51.03 178 TRP A N 1
ATOM 1442 C CA . TRP A 1 178 ? -7.748 -16.686 5.221 1.00 51.03 178 TRP A CA 1
ATOM 1443 C C . TRP A 1 178 ? -7.956 -18.052 5.862 1.00 51.03 178 TRP A C 1
ATOM 1445 O O . TRP A 1 178 ? -7.883 -19.057 5.125 1.00 51.03 178 TRP A O 1
#